Protein AF-A0A6L3W524-F1 (afdb_monomer_lite)

Organism: NCBI:txid1803903

pLDDT: mean 76.07, std 15.88, range [35.38, 97.62]

Radius of gyration: 23.54 Å; chains: 1; bounding box: 41×44×63 Å

Sequence (112 aa):
MSGESHGSHAGRPSSWVAVTIIFIGFVVGGVALCNGPMWIMFWVGVGIIVLGLLASWAVHLFSDVVLDAPRVIPEIVDYTLFGSRSAKRRGGDAGEILDRPTATDPQQTPHG

Structure (mmCIF, N/CA/C/O backbone):
data_AF-A0A6L3W524-F1
#
_entry.id   AF-A0A6L3W524-F1
#
loop_
_atom_site.group_PDB
_atom_site.id
_atom_site.type_symbol
_atom_site.label_atom_id
_atom_site.label_alt_id
_atom_site.label_comp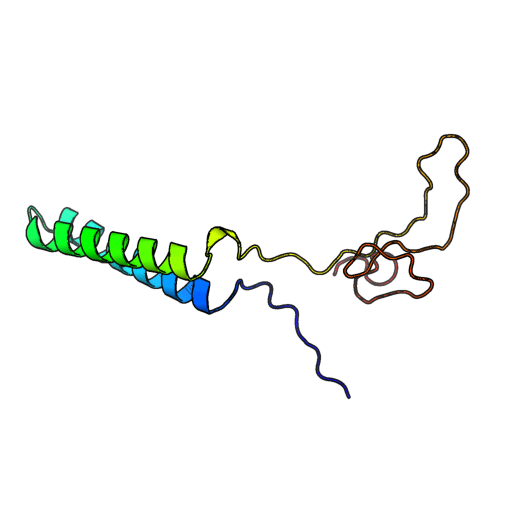_id
_atom_site.label_asym_id
_atom_site.label_entity_id
_atom_site.label_seq_id
_atom_site.pdbx_PDB_ins_code
_atom_site.Cartn_x
_atom_site.Cartn_y
_atom_site.Cartn_z
_atom_site.occupancy
_atom_site.B_iso_or_equiv
_atom_site.auth_seq_id
_atom_site.auth_comp_id
_atom_site.auth_asym_id
_atom_site.auth_atom_id
_atom_site.pdbx_PDB_model_num
ATOM 1 N N . MET A 1 1 ? 9.755 -24.076 -30.098 1.00 35.38 1 MET A N 1
ATOM 2 C CA . MET A 1 1 ? 8.624 -23.230 -29.667 1.00 35.38 1 MET A CA 1
ATOM 3 C C . MET A 1 1 ? 8.980 -22.705 -28.285 1.00 35.38 1 MET A C 1
ATOM 5 O O . MET A 1 1 ? 8.812 -23.414 -27.305 1.00 35.38 1 MET A O 1
ATOM 9 N N . SER A 1 2 ? 9.656 -21.559 -28.234 1.00 39.56 2 SER A N 1
ATOM 10 C CA . SER A 1 2 ? 10.052 -20.883 -26.994 1.00 39.56 2 SER A CA 1
ATOM 11 C C . SER A 1 2 ? 8.816 -20.237 -26.376 1.00 39.56 2 SER A C 1
ATOM 13 O O . SER A 1 2 ? 8.131 -19.494 -27.073 1.00 39.56 2 SER A O 1
ATOM 15 N N . GLY A 1 3 ? 8.519 -20.563 -25.117 1.00 36.62 3 GLY A N 1
ATOM 16 C CA . GLY A 1 3 ? 7.335 -20.079 -24.415 1.00 36.62 3 GLY A CA 1
ATOM 17 C C . GLY A 1 3 ? 7.256 -18.555 -24.405 1.00 36.62 3 GLY A C 1
ATOM 18 O O . GLY A 1 3 ? 8.210 -17.882 -24.016 1.00 36.62 3 GLY A O 1
ATOM 19 N N . GLU A 1 4 ? 6.114 -18.031 -24.840 1.00 45.78 4 GLU A N 1
ATOM 20 C CA . GLU A 1 4 ? 5.704 -16.651 -24.615 1.00 45.78 4 GLU A CA 1
ATOM 21 C C . GLU A 1 4 ? 5.722 -16.364 -23.114 1.00 45.78 4 GLU A C 1
ATOM 23 O O . GLU A 1 4 ? 4.872 -16.826 -22.354 1.00 45.78 4 GLU A O 1
ATOM 28 N N . SER A 1 5 ? 6.701 -15.578 -22.675 1.00 45.06 5 SER A N 1
ATOM 29 C CA . SER A 1 5 ? 6.579 -14.837 -21.428 1.00 45.06 5 SER A CA 1
ATOM 30 C C . SER A 1 5 ? 5.573 -13.720 -21.685 1.00 45.06 5 SER A C 1
ATOM 32 O O . SER A 1 5 ? 5.966 -12.615 -22.053 1.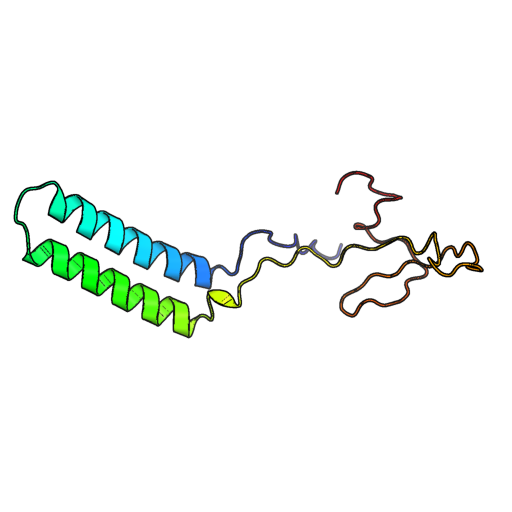00 45.06 5 SER A O 1
ATOM 34 N N . HIS A 1 6 ? 4.278 -14.016 -21.540 1.00 49.91 6 HIS A N 1
ATOM 35 C CA . HIS A 1 6 ? 3.236 -12.999 -21.421 1.00 49.91 6 HIS A CA 1
ATOM 36 C C . HIS A 1 6 ? 3.708 -12.019 -20.344 1.00 49.91 6 HIS A C 1
ATOM 38 O O . HIS A 1 6 ? 3.781 -12.382 -19.169 1.00 49.91 6 HIS A O 1
ATOM 44 N N . GLY A 1 7 ? 4.118 -10.814 -20.748 1.00 49.19 7 GLY A N 1
ATOM 45 C CA . GLY A 1 7 ? 4.446 -9.746 -19.815 1.00 49.19 7 GLY A CA 1
ATOM 46 C C . GLY A 1 7 ? 3.231 -9.557 -18.923 1.00 49.19 7 GLY A C 1
ATOM 47 O O . GLY A 1 7 ? 2.177 -9.125 -19.384 1.00 49.19 7 GLY A O 1
ATOM 48 N N . SER A 1 8 ? 3.327 -10.007 -17.675 1.00 55.53 8 SER A N 1
ATOM 49 C CA . SER A 1 8 ? 2.220 -9.894 -16.743 1.00 55.53 8 SER A CA 1
ATOM 50 C C . SER A 1 8 ? 2.040 -8.409 -16.458 1.00 55.53 8 SER A C 1
ATOM 52 O O . SER A 1 8 ? 2.804 -7.831 -15.695 1.00 55.53 8 SER A O 1
ATOM 54 N N . HIS A 1 9 ? 1.019 -7.789 -17.055 1.00 57.03 9 HIS A N 1
ATOM 55 C CA . HIS A 1 9 ? 0.563 -6.449 -16.670 1.00 57.03 9 HIS A CA 1
ATOM 56 C C . HIS A 1 9 ? 0.045 -6.409 -15.217 1.00 57.03 9 HIS A C 1
ATOM 58 O O . HIS A 1 9 ? -0.329 -5.356 -14.709 1.00 57.03 9 HIS A O 1
ATOM 64 N N . ALA A 1 10 ? -0.012 -7.554 -14.530 1.00 60.62 10 ALA A N 1
ATOM 65 C CA . ALA A 1 10 ? -0.216 -7.608 -13.096 1.00 60.62 10 ALA A CA 1
ATOM 66 C C . ALA A 1 10 ? 1.139 -7.500 -12.381 1.00 60.6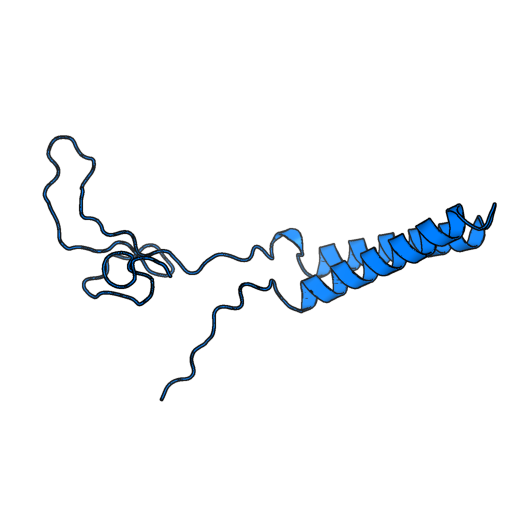2 10 ALA A C 1
ATOM 68 O O . ALA A 1 10 ? 2.047 -8.285 -12.667 1.00 60.62 10 ALA A O 1
ATOM 69 N N . GLY A 1 11 ? 1.239 -6.546 -11.445 1.00 67.44 11 GLY A N 1
ATOM 70 C CA . GLY A 1 11 ? 2.389 -6.382 -10.547 1.00 67.44 11 GLY A CA 1
ATOM 71 C C . GLY A 1 11 ? 2.751 -7.678 -9.820 1.00 67.44 11 GLY A C 1
ATOM 72 O O . GLY A 1 11 ? 1.972 -8.638 -9.794 1.00 67.44 11 GLY A O 1
ATOM 73 N N . ARG A 1 12 ? 3.952 -7.731 -9.242 1.00 81.69 12 ARG A N 1
ATOM 74 C CA . ARG A 1 12 ? 4.517 -8.924 -8.597 1.00 81.69 12 ARG A CA 1
ATOM 75 C C . ARG A 1 12 ? 3.491 -9.576 -7.654 1.00 81.69 12 ARG A C 1
ATOM 77 O O . ARG A 1 12 ? 2.916 -8.897 -6.805 1.00 81.69 12 ARG A O 1
ATOM 84 N N . PRO A 1 13 ? 3.300 -10.908 -7.705 1.00 81.75 13 PRO A N 1
ATOM 85 C CA . PRO A 1 13 ? 2.338 -11.600 -6.841 1.00 81.75 13 PRO A CA 1
ATOM 86 C C . PRO A 1 13 ? 2.518 -11.314 -5.341 1.00 81.75 13 PRO A C 1
ATOM 88 O O . PRO A 1 13 ? 1.542 -11.220 -4.601 1.00 81.75 13 PRO A O 1
ATOM 91 N N . SER A 1 14 ? 3.759 -11.108 -4.886 1.00 82.44 14 SER A N 1
ATOM 92 C CA . SER A 1 14 ? 4.067 -10.745 -3.495 1.00 82.44 14 SER A CA 1
ATOM 93 C C . SER A 1 14 ? 3.479 -9.393 -3.072 1.00 82.44 14 SER A C 1
ATOM 95 O O . SER A 1 14 ? 3.090 -9.226 -1.917 1.00 82.44 14 SER A O 1
ATOM 97 N N . SER A 1 15 ? 3.373 -8.440 -3.997 1.00 86.06 15 SER A N 1
ATOM 98 C CA . SER A 1 15 ? 2.747 -7.137 -3.761 1.00 86.06 15 SER A CA 1
ATOM 99 C C . SER A 1 15 ? 1.250 -7.272 -3.526 1.00 86.06 15 SER A C 1
ATOM 101 O O . SER A 1 15 ? 0.704 -6.668 -2.606 1.00 86.06 15 SER A O 1
ATOM 103 N N . TRP A 1 16 ? 0.587 -8.138 -4.294 1.00 88.12 16 TRP A N 1
ATOM 104 C CA . TRP A 1 16 ? -0.836 -8.435 -4.129 1.00 88.12 16 TRP A CA 1
ATOM 105 C C . TRP A 1 16 ? -1.169 -9.033 -2.761 1.00 88.12 16 TRP A C 1
ATOM 107 O O . TRP A 1 16 ? -2.217 -8.723 -2.190 1.00 88.12 16 TRP A O 1
ATOM 117 N N . VAL A 1 17 ? -0.267 -9.838 -2.194 1.00 90.88 17 VAL A N 1
ATOM 118 C CA . VAL A 1 17 ? -0.421 -10.356 -0.826 1.00 90.88 17 VAL A CA 1
ATOM 119 C C . VAL A 1 17 ? -0.432 -9.208 0.185 1.00 90.88 17 VAL A C 1
ATOM 121 O O . VAL A 1 17 ? -1.337 -9.138 1.016 1.00 90.88 17 VAL A O 1
ATOM 124 N N . ALA A 1 18 ? 0.516 -8.271 0.087 1.00 90.69 18 ALA A N 1
ATOM 125 C CA . ALA A 1 18 ? 0.577 -7.115 0.980 1.00 90.69 18 ALA A CA 1
ATOM 126 C C . ALA A 1 18 ? -0.678 -6.226 0.865 1.00 90.69 18 ALA A C 1
ATOM 128 O O . ALA A 1 18 ? -1.259 -5.842 1.882 1.00 90.69 18 ALA A O 1
ATOM 129 N N . VAL A 1 19 ? -1.158 -5.985 -0.360 1.00 91.44 19 VAL A N 1
ATOM 130 C CA . VAL A 1 19 ? -2.405 -5.245 -0.624 1.00 91.44 19 VAL A CA 1
ATOM 131 C C . VAL A 1 19 ? -3.611 -5.939 0.015 1.00 91.44 19 VAL A C 1
ATOM 133 O O . VAL A 1 19 ? -4.422 -5.288 0.673 1.00 91.44 19 VAL A O 1
ATOM 136 N N . THR A 1 20 ? -3.713 -7.263 -0.119 1.00 94.56 20 THR A N 1
ATOM 137 C CA . THR A 1 20 ? -4.839 -8.041 0.425 1.00 94.56 20 THR A CA 1
ATOM 138 C C . THR A 1 20 ? -4.885 -7.981 1.953 1.00 94.56 20 THR A C 1
ATOM 140 O O . THR A 1 20 ? -5.961 -7.835 2.530 1.00 94.56 20 THR A O 1
ATOM 143 N N . ILE A 1 21 ? -3.730 -8.027 2.624 1.00 94.94 21 ILE A N 1
ATOM 144 C CA . ILE A 1 21 ? -3.645 -7.907 4.089 1.00 94.94 21 ILE A CA 1
ATOM 145 C C . ILE A 1 21 ? -4.176 -6.546 4.554 1.00 94.94 21 ILE A C 1
ATOM 147 O O . ILE A 1 21 ? -5.012 -6.483 5.457 1.00 94.94 21 ILE A O 1
ATOM 151 N N . ILE A 1 22 ? -3.733 -5.459 3.915 1.00 95.94 22 ILE A N 1
ATOM 152 C CA . ILE A 1 22 ? -4.195 -4.101 4.237 1.00 95.94 22 ILE A CA 1
ATOM 153 C C . ILE A 1 22 ? -5.701 -3.979 3.989 1.00 95.94 22 ILE A C 1
ATOM 155 O O . ILE A 1 22 ? -6.420 -3.436 4.829 1.00 95.94 22 ILE A O 1
ATOM 159 N N . PHE A 1 23 ? -6.189 -4.523 2.871 1.00 97.31 23 PHE A N 1
ATOM 160 C CA . PHE A 1 23 ? -7.609 -4.518 2.531 1.00 97.31 23 PHE A CA 1
ATOM 161 C C . PHE A 1 23 ? -8.457 -5.226 3.594 1.00 97.31 23 PHE A C 1
ATOM 163 O O . PHE A 1 23 ? -9.455 -4.671 4.049 1.00 97.31 23 PHE A O 1
ATOM 170 N N . ILE A 1 24 ? -8.031 -6.403 4.063 1.00 97.19 24 ILE A N 1
ATOM 171 C CA . ILE A 1 24 ? -8.705 -7.124 5.152 1.00 97.19 24 ILE A CA 1
ATOM 172 C C . ILE A 1 24 ? -8.735 -6.275 6.427 1.00 97.19 24 ILE A C 1
ATOM 174 O O . ILE A 1 24 ? -9.790 -6.151 7.048 1.00 97.19 24 ILE A O 1
ATOM 178 N N . GLY A 1 25 ? -7.615 -5.650 6.804 1.00 95.56 25 GLY A N 1
ATOM 179 C CA . GLY A 1 25 ? -7.561 -4.763 7.969 1.00 95.56 25 GLY A CA 1
ATOM 180 C C . GLY A 1 25 ? -8.533 -3.586 7.863 1.00 95.56 25 GLY A C 1
ATOM 181 O O . GLY A 1 25 ? -9.215 -3.257 8.835 1.00 95.56 25 GLY A O 1
ATOM 182 N N . PHE A 1 26 ? -8.665 -3.008 6.666 1.00 96.25 26 PHE A N 1
ATOM 183 C CA . PHE A 1 26 ? -9.609 -1.926 6.393 1.00 96.25 26 PHE A CA 1
ATOM 184 C C . PHE A 1 26 ? -11.067 -2.386 6.477 1.00 96.25 26 PHE A C 1
ATOM 186 O O . PHE A 1 26 ? -11.886 -1.704 7.088 1.00 96.25 26 PHE A O 1
ATOM 193 N N . VAL A 1 27 ? -11.397 -3.559 5.928 1.00 96.31 27 VAL A N 1
ATOM 194 C CA . VAL A 1 27 ? -12.743 -4.148 6.031 1.00 96.31 27 VAL A CA 1
ATOM 195 C C . VAL A 1 27 ? -13.099 -4.425 7.492 1.00 96.31 27 VAL A C 1
ATOM 197 O O . VAL A 1 27 ? -14.169 -4.025 7.944 1.00 96.31 27 VAL A O 1
ATOM 200 N N . VAL A 1 28 ? -12.197 -5.050 8.256 1.00 95.06 28 VAL A N 1
ATOM 201 C CA . VAL A 1 28 ? -12.412 -5.343 9.683 1.00 95.06 28 VAL A CA 1
ATOM 202 C C . VAL A 1 28 ? -12.603 -4.053 10.486 1.00 95.06 28 VAL A C 1
ATOM 204 O O . VAL A 1 28 ? -13.553 -3.956 11.262 1.00 95.06 28 VAL A O 1
ATOM 207 N N . GLY A 1 29 ? -11.747 -3.049 10.274 1.00 92.81 29 GLY A N 1
ATOM 208 C CA . GLY A 1 29 ? -11.852 -1.751 10.942 1.00 92.81 29 GLY A CA 1
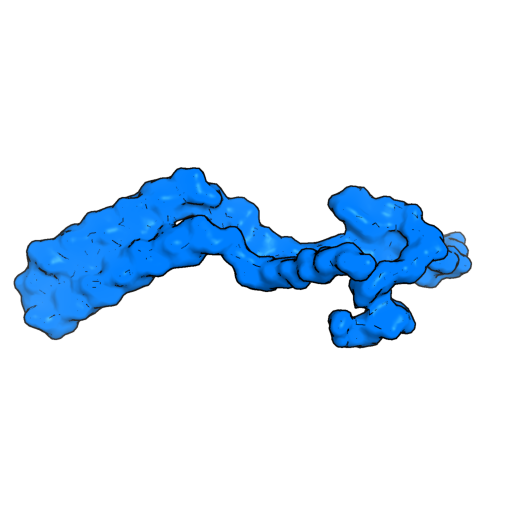ATOM 209 C C . GLY A 1 29 ? -13.123 -0.985 10.565 1.00 92.81 29 GLY A C 1
ATOM 210 O O . GLY A 1 29 ? -13.803 -0.461 11.444 1.00 92.81 29 GLY A O 1
ATOM 211 N N . GLY A 1 30 ? -13.487 -0.966 9.280 1.00 92.38 30 GLY A N 1
ATOM 212 C CA . GLY A 1 30 ? -14.700 -0.317 8.782 1.00 92.38 30 GLY A CA 1
ATOM 213 C C . GLY A 1 30 ? -15.974 -0.951 9.339 1.00 92.38 30 GLY A C 1
ATOM 214 O O . GLY A 1 30 ? -16.833 -0.245 9.861 1.00 92.38 30 GLY A O 1
ATOM 215 N N . VAL A 1 31 ? -16.069 -2.285 9.326 1.00 94.12 31 VAL A N 1
ATOM 216 C CA . VAL A 1 31 ? -17.199 -3.016 9.928 1.00 94.12 31 VAL A CA 1
ATOM 217 C C . VAL A 1 31 ? -17.284 -2.759 11.434 1.00 94.12 31 VAL A C 1
ATOM 219 O O . VAL A 1 31 ? -18.381 -2.559 11.958 1.00 94.12 31 VAL A O 1
ATOM 222 N N . ALA A 1 32 ? -16.146 -2.711 12.134 1.00 91.94 32 ALA A N 1
ATOM 223 C CA . ALA A 1 32 ? -16.112 -2.413 13.564 1.00 91.94 32 ALA A CA 1
ATOM 224 C C . ALA A 1 32 ? -16.658 -1.015 13.895 1.00 91.94 32 ALA A C 1
ATOM 226 O O . ALA A 1 32 ? -17.312 -0.866 14.922 1.00 91.94 32 ALA A O 1
ATOM 227 N N . LEU A 1 33 ? -16.434 -0.020 13.028 1.00 90.88 33 LEU A N 1
ATOM 228 C CA . LEU A 1 33 ? -17.001 1.325 13.179 1.00 90.88 33 LEU A CA 1
ATOM 229 C C . LEU A 1 33 ? -18.513 1.362 12.906 1.00 90.88 33 LEU A C 1
ATOM 231 O O . LEU A 1 33 ? -19.228 2.141 13.533 1.00 90.88 33 LEU A O 1
ATOM 235 N N . CYS A 1 34 ? -19.011 0.531 11.987 1.00 91.06 34 CYS A N 1
ATOM 236 C CA . CYS A 1 34 ? -20.436 0.474 11.649 1.00 91.06 34 CYS A CA 1
ATOM 237 C C . CYS A 1 34 ? -21.285 -0.261 12.701 1.00 91.06 34 CYS A C 1
ATOM 239 O O . CYS A 1 34 ? -22.440 0.105 12.909 1.00 91.06 34 CYS A O 1
ATOM 241 N N . ASN A 1 35 ? -20.733 -1.264 13.392 1.00 84.56 35 ASN A N 1
ATOM 242 C CA . ASN A 1 35 ? -21.455 -2.096 14.368 1.00 84.56 35 ASN A CA 1
ATOM 243 C C . ASN A 1 35 ? -21.578 -1.478 15.786 1.00 84.56 35 ASN A C 1
ATOM 245 O O . ASN A 1 35 ? -21.764 -2.199 16.767 1.00 84.56 35 ASN A O 1
ATOM 249 N N . GLY A 1 36 ? -21.504 -0.151 15.921 1.00 77.62 36 GLY A N 1
ATOM 250 C CA . GLY A 1 36 ? -21.469 0.538 17.219 1.00 77.62 36 GLY A CA 1
ATOM 251 C C . GLY A 1 36 ? -20.054 0.594 17.819 1.00 77.62 36 GLY A C 1
ATOM 252 O O . GLY A 1 36 ? -19.085 0.344 17.108 1.00 77.62 36 GLY A O 1
ATOM 253 N N . PRO A 1 37 ? -19.875 0.946 19.109 1.00 73.88 37 PRO A N 1
ATOM 254 C CA . PRO A 1 37 ? -18.551 1.175 19.697 1.00 73.88 37 PRO A CA 1
ATOM 255 C C . PRO A 1 37 ? -17.806 -0.139 20.005 1.00 73.88 37 PRO A C 1
ATOM 257 O O . PRO A 1 37 ? -17.505 -0.452 21.157 1.00 73.88 37 PRO A O 1
ATOM 260 N N . MET A 1 38 ? -17.459 -0.911 18.973 1.00 88.06 38 MET A N 1
ATOM 261 C CA . MET A 1 38 ? -16.537 -2.047 19.071 1.00 88.06 38 MET A CA 1
ATOM 262 C C . MET A 1 38 ? -15.084 -1.577 18.947 1.00 88.06 38 MET A C 1
ATOM 264 O O . MET A 1 38 ? -14.356 -1.932 18.018 1.00 88.06 38 MET A O 1
ATOM 268 N N . TRP A 1 39 ? -14.642 -0.784 19.925 1.00 90.06 39 TRP A N 1
ATOM 269 C CA . TRP A 1 39 ? -13.311 -0.169 19.934 1.00 90.06 39 TRP A CA 1
ATOM 270 C C . TRP A 1 39 ? -12.165 -1.184 19.873 1.00 90.06 39 TRP A C 1
ATOM 272 O O . TRP A 1 39 ? -11.163 -0.936 19.210 1.00 90.06 39 TRP A O 1
ATOM 282 N N . ILE A 1 40 ? -12.317 -2.351 20.506 1.00 92.75 40 ILE A N 1
ATOM 283 C CA . ILE A 1 40 ? -11.298 -3.413 20.471 1.00 92.75 40 ILE A CA 1
ATOM 284 C C . ILE A 1 40 ? -11.115 -3.937 19.042 1.00 92.75 40 ILE A C 1
ATOM 286 O O . ILE A 1 40 ? -9.991 -4.046 18.561 1.00 92.75 40 ILE A O 1
ATOM 290 N N . MET A 1 41 ? -12.214 -4.224 18.341 1.00 91.75 41 MET A N 1
ATOM 291 C CA . MET A 1 41 ? -12.165 -4.770 16.984 1.00 91.75 41 MET A CA 1
ATOM 292 C C . MET A 1 41 ? -11.655 -3.740 15.970 1.00 91.75 41 MET A C 1
ATOM 294 O O . MET A 1 41 ? -10.936 -4.098 15.038 1.00 91.75 41 MET A O 1
ATOM 298 N N . PHE A 1 42 ? -11.938 -2.457 16.203 1.00 92.38 42 PHE A N 1
ATOM 299 C CA . PHE A 1 42 ? -11.323 -1.367 15.453 1.00 92.38 42 PHE A CA 1
ATOM 300 C C . PHE A 1 42 ? -9.792 -1.381 15.591 1.00 92.38 42 PHE A C 1
ATOM 302 O O . PHE A 1 42 ? -9.090 -1.379 14.581 1.00 92.38 42 PHE A O 1
ATOM 309 N N . TRP A 1 43 ? -9.263 -1.484 16.816 1.00 95.00 43 TRP A N 1
ATOM 310 C CA . TRP A 1 43 ? -7.814 -1.550 17.042 1.00 95.00 43 TRP A CA 1
ATOM 311 C C . TRP A 1 43 ? -7.166 -2.810 16.463 1.00 95.00 43 TRP A C 1
ATOM 313 O O . TRP A 1 43 ? -6.035 -2.740 15.984 1.00 95.00 43 TRP A O 1
ATOM 323 N N . VAL A 1 44 ? -7.879 -3.939 16.431 1.00 95.75 44 VAL A N 1
ATOM 324 C CA . VAL A 1 44 ? -7.428 -5.137 15.703 1.00 95.75 44 VAL A CA 1
ATOM 325 C C . VAL A 1 44 ? -7.291 -4.838 14.208 1.00 95.75 44 VAL A C 1
ATOM 327 O O . VAL A 1 44 ? -6.255 -5.149 13.623 1.00 95.75 44 VAL A O 1
ATOM 330 N N . GLY A 1 45 ? -8.279 -4.175 13.599 1.00 94.25 45 GLY A N 1
ATOM 331 C CA . GLY A 1 45 ? -8.207 -3.726 12.203 1.00 94.25 45 GLY A CA 1
ATOM 332 C C . GLY A 1 45 ? -7.009 -2.808 11.941 1.00 94.25 45 GLY A C 1
ATOM 333 O O . GLY A 1 45 ? -6.251 -3.034 10.998 1.00 94.25 45 GLY A O 1
ATOM 334 N N . VAL A 1 46 ? -6.769 -1.834 12.826 1.00 96.19 46 VAL A N 1
ATOM 335 C CA . VAL A 1 46 ? -5.587 -0.955 12.767 1.00 96.19 46 VAL A CA 1
ATOM 336 C C . VAL A 1 46 ? -4.288 -1.764 12.849 1.00 96.19 46 VAL A C 1
ATOM 338 O O . VAL A 1 46 ? -3.379 -1.539 12.053 1.00 96.19 46 VAL A O 1
ATOM 341 N N . GLY A 1 47 ? -4.202 -2.742 13.754 1.00 96.81 47 GLY A N 1
ATOM 342 C CA . GLY A 1 47 ? -3.039 -3.625 13.875 1.00 96.81 47 GLY A CA 1
ATOM 343 C C . GLY A 1 47 ? -2.757 -4.425 12.599 1.00 96.81 47 GLY A C 1
ATOM 344 O O . GLY A 1 47 ? -1.607 -4.514 12.171 1.00 96.81 47 GLY A O 1
ATOM 345 N N . ILE A 1 48 ? -3.799 -4.943 11.942 1.00 96.81 48 ILE A N 1
ATOM 346 C CA . ILE A 1 48 ? -3.674 -5.658 10.661 1.00 96.81 48 ILE A CA 1
ATOM 347 C C . ILE A 1 48 ? -3.148 -4.725 9.565 1.00 96.81 48 ILE A C 1
ATOM 349 O O . ILE A 1 48 ? -2.261 -5.117 8.807 1.00 96.81 48 ILE A O 1
ATOM 353 N N . ILE A 1 49 ? -3.637 -3.482 9.499 1.00 97.06 49 ILE A N 1
ATOM 354 C CA . ILE A 1 49 ? -3.139 -2.483 8.542 1.00 97.06 49 ILE A CA 1
ATOM 355 C C . ILE A 1 49 ? -1.650 -2.216 8.779 1.00 97.06 49 ILE A C 1
ATOM 357 O O . ILE A 1 49 ? -0.874 -2.235 7.828 1.00 97.06 49 ILE A O 1
ATOM 361 N N . VAL A 1 50 ? -1.227 -2.025 10.033 1.00 97.62 50 VAL A N 1
ATOM 362 C CA . VAL A 1 50 ? 0.189 -1.801 10.373 1.00 97.62 50 VAL A CA 1
ATOM 363 C C . VAL A 1 50 ? 1.058 -2.986 9.942 1.00 97.62 50 VAL A C 1
ATOM 365 O O . VAL A 1 50 ? 2.101 -2.780 9.321 1.00 97.62 50 VAL A O 1
ATOM 368 N N . LEU A 1 51 ? 0.621 -4.224 10.190 1.00 95.81 51 LEU A N 1
ATOM 369 C CA . LEU A 1 51 ? 1.320 -5.423 9.711 1.00 95.81 51 LEU A CA 1
ATOM 370 C C . LEU A 1 51 ? 1.392 -5.474 8.178 1.00 95.81 51 LEU A C 1
ATOM 372 O O . LEU A 1 51 ? 2.439 -5.797 7.620 1.00 95.81 51 LEU A O 1
ATOM 376 N N . GLY A 1 52 ? 0.309 -5.108 7.492 1.00 93.62 52 GLY A N 1
ATOM 377 C CA . GLY A 1 52 ? 0.275 -5.008 6.035 1.00 93.62 52 GLY A CA 1
ATOM 378 C C . GLY A 1 52 ? 1.229 -3.943 5.483 1.00 93.62 52 GLY A C 1
ATOM 379 O O . GLY A 1 52 ? 1.880 -4.169 4.463 1.00 93.62 52 GLY A O 1
ATOM 380 N N . LEU A 1 53 ? 1.387 -2.810 6.173 1.00 94.19 53 LEU A N 1
ATOM 381 C CA . LEU A 1 53 ? 2.351 -1.767 5.806 1.00 94.19 53 LEU A CA 1
ATOM 382 C C . LEU A 1 53 ? 3.800 -2.233 5.999 1.00 94.19 53 LEU A C 1
ATOM 384 O O . LEU A 1 53 ? 4.636 -1.987 5.130 1.00 94.19 53 LEU A O 1
ATOM 388 N N . LEU A 1 54 ? 4.095 -2.960 7.080 1.00 95.06 54 LEU A N 1
ATOM 389 C CA . LEU A 1 54 ? 5.409 -3.579 7.286 1.00 95.06 54 LEU A CA 1
ATOM 390 C C . LEU A 1 54 ? 5.721 -4.609 6.194 1.00 95.06 54 LEU A C 1
ATOM 392 O O . LEU A 1 54 ? 6.822 -4.615 5.645 1.00 95.06 54 LEU A O 1
ATOM 396 N N . ALA A 1 55 ? 4.741 -5.438 5.825 1.00 92.94 55 ALA A N 1
ATOM 397 C CA . ALA A 1 55 ? 4.879 -6.376 4.716 1.00 92.94 55 ALA A CA 1
ATOM 398 C C . ALA A 1 55 ? 5.101 -5.647 3.379 1.00 92.94 55 ALA A C 1
ATOM 400 O O . ALA A 1 55 ? 5.978 -6.034 2.612 1.00 92.94 55 ALA A O 1
ATOM 401 N N . SER A 1 56 ? 4.368 -4.557 3.129 1.00 90.56 56 SER A N 1
ATOM 402 C CA . SER A 1 56 ? 4.513 -3.713 1.932 1.00 90.56 56 SER A CA 1
ATOM 403 C C . SER A 1 56 ? 5.915 -3.118 1.811 1.00 90.56 56 SER A C 1
ATOM 405 O O . SER A 1 56 ? 6.493 -3.085 0.724 1.00 90.56 56 SER A O 1
ATOM 407 N N . TRP A 1 57 ? 6.477 -2.681 2.937 1.00 90.94 57 TRP A N 1
ATOM 408 C CA . TRP A 1 57 ? 7.852 -2.206 3.003 1.00 90.94 57 TRP A CA 1
ATOM 409 C C . TRP A 1 57 ? 8.848 -3.328 2.682 1.00 90.94 57 TRP A C 1
ATOM 411 O O . TRP A 1 57 ? 9.715 -3.140 1.832 1.00 90.94 57 TRP A O 1
ATOM 421 N N . ALA A 1 58 ? 8.673 -4.515 3.272 1.00 90.62 58 ALA A N 1
ATOM 422 C CA . ALA A 1 58 ? 9.550 -5.667 3.051 1.00 90.62 58 ALA A CA 1
ATOM 423 C C . ALA A 1 58 ? 9.543 -6.185 1.600 1.00 90.62 58 ALA A C 1
ATOM 425 O O . ALA A 1 58 ? 10.571 -6.641 1.105 1.00 90.62 58 ALA A O 1
ATOM 426 N N . VAL A 1 59 ? 8.405 -6.117 0.899 1.00 89.19 59 VAL A N 1
ATOM 427 C CA . VAL A 1 59 ? 8.301 -6.577 -0.501 1.00 89.19 59 VAL A CA 1
ATOM 428 C C . VAL A 1 59 ? 8.662 -5.504 -1.531 1.00 89.19 59 VAL A C 1
ATOM 430 O O . VAL A 1 59 ? 8.630 -5.789 -2.729 1.00 89.19 59 VAL A O 1
ATOM 433 N N . HIS A 1 60 ? 9.028 -4.298 -1.085 1.00 85.88 60 HIS A N 1
ATOM 434 C CA . HIS A 1 60 ? 9.233 -3.129 -1.941 1.00 85.88 60 HIS A CA 1
ATOM 435 C C . HIS A 1 60 ? 8.023 -2.851 -2.840 1.00 85.88 60 HIS A C 1
ATOM 437 O O . HIS A 1 60 ? 8.167 -2.650 -4.045 1.00 85.88 60 HIS A O 1
ATOM 443 N N . LEU A 1 61 ? 6.827 -2.817 -2.239 1.00 85.88 61 LEU A N 1
ATOM 444 C CA . LEU A 1 61 ? 5.554 -2.600 -2.938 1.00 85.88 61 LEU A CA 1
ATOM 445 C C . LEU A 1 61 ? 5.607 -1.391 -3.886 1.00 85.88 61 LEU A C 1
ATOM 447 O O . LEU A 1 61 ? 5.137 -1.461 -5.011 1.00 85.88 61 LEU A O 1
ATOM 451 N N . PHE A 1 62 ? 6.219 -0.287 -3.457 1.00 80.81 62 PHE A N 1
ATOM 452 C CA . PHE A 1 62 ? 6.304 0.934 -4.266 1.00 80.81 62 PHE A CA 1
ATOM 453 C C . PHE A 1 62 ? 7.259 0.836 -5.463 1.00 80.81 62 PHE A C 1
ATOM 455 O O . PHE A 1 62 ? 7.152 1.630 -6.392 1.00 80.81 62 PHE A O 1
ATOM 462 N N . SER A 1 63 ? 8.195 -0.113 -5.448 1.00 81.50 63 SER A N 1
ATOM 463 C CA . SER A 1 63 ? 9.078 -0.398 -6.584 1.00 81.50 63 SER A CA 1
ATOM 464 C C . SER A 1 63 ? 8.466 -1.413 -7.547 1.00 81.50 63 SER A C 1
ATOM 466 O O . SER A 1 63 ? 9.013 -1.632 -8.625 1.00 81.50 63 SER A O 1
ATOM 468 N N . ASP A 1 64 ? 7.333 -2.014 -7.180 1.00 79.81 64 ASP A N 1
ATOM 469 C CA . ASP A 1 64 ? 6.543 -2.877 -8.047 1.00 79.81 64 ASP A CA 1
ATOM 470 C C . ASP A 1 64 ? 5.680 -2.041 -8.997 1.00 79.81 64 ASP A C 1
ATOM 472 O O . ASP A 1 64 ? 4.452 -2.010 -8.936 1.00 79.81 64 ASP A O 1
ATOM 476 N N . VAL A 1 65 ? 6.357 -1.290 -9.858 1.00 68.56 65 VAL A N 1
ATOM 477 C CA . VAL A 1 65 ? 5.719 -0.607 -10.974 1.00 68.56 65 VAL A CA 1
ATOM 478 C C . VAL A 1 65 ? 5.586 -1.630 -12.093 1.00 68.56 65 VAL A C 1
ATOM 480 O O . VAL A 1 65 ? 6.587 -2.189 -12.542 1.00 68.56 65 VAL A O 1
ATOM 483 N N . VAL A 1 66 ? 4.357 -1.865 -12.553 1.00 68.81 66 VAL A N 1
ATOM 484 C CA . VAL A 1 66 ? 4.107 -2.576 -13.810 1.00 68.81 66 VAL A CA 1
ATOM 485 C C . VAL A 1 66 ? 4.666 -1.702 -14.923 1.00 68.81 66 VAL A C 1
ATOM 487 O O . VAL A 1 66 ? 4.015 -0.769 -15.389 1.00 68.81 66 VAL A O 1
ATOM 490 N N . LEU A 1 67 ? 5.921 -1.938 -15.284 1.00 65.31 67 LEU A N 1
ATOM 491 C CA . LEU A 1 67 ? 6.510 -1.308 -16.448 1.00 65.31 67 LEU A CA 1
ATOM 492 C C . LEU A 1 67 ? 5.946 -2.019 -17.671 1.00 65.31 67 LEU A C 1
ATOM 494 O O . LEU A 1 67 ? 6.107 -3.232 -17.817 1.00 65.31 67 LEU A O 1
ATOM 498 N N . ASP A 1 68 ? 5.285 -1.257 -18.540 1.00 68.06 68 ASP A N 1
ATOM 499 C CA . ASP A 1 68 ? 5.001 -1.739 -19.884 1.00 68.06 68 ASP A CA 1
ATOM 500 C C . ASP A 1 68 ? 6.318 -2.149 -20.543 1.00 68.06 68 ASP A C 1
ATOM 502 O O . ASP A 1 68 ? 7.360 -1.509 -20.346 1.00 68.06 68 ASP A O 1
ATOM 506 N N . ALA A 1 69 ? 6.270 -3.230 -21.325 1.00 67.06 69 ALA A N 1
ATOM 507 C CA . ALA A 1 69 ? 7.421 -3.665 -22.100 1.00 67.06 69 ALA A CA 1
ATOM 508 C C . ALA A 1 69 ? 7.981 -2.468 -22.897 1.00 67.06 69 ALA A C 1
ATOM 510 O O . ALA A 1 69 ? 7.189 -1.669 -23.413 1.00 67.06 69 ALA A O 1
ATOM 511 N N . PRO A 1 70 ? 9.316 -2.318 -23.008 1.00 63.94 70 PRO A N 1
ATOM 512 C CA . PRO A 1 70 ? 9.926 -1.187 -23.694 1.00 63.94 70 PRO A CA 1
ATOM 513 C C . PRO A 1 70 ? 9.278 -0.966 -25.064 1.00 63.94 70 PRO A C 1
ATOM 515 O O . PRO A 1 70 ? 9.391 -1.802 -25.966 1.00 63.94 70 PRO A O 1
ATOM 518 N N . ARG A 1 71 ? 8.562 0.156 -25.219 1.00 66.81 71 ARG A N 1
ATOM 519 C CA . ARG A 1 71 ? 7.922 0.483 -26.496 1.00 66.81 71 ARG A CA 1
ATOM 520 C C . ARG A 1 71 ? 9.006 0.732 -27.537 1.00 66.81 71 ARG A C 1
ATOM 522 O O . ARG A 1 71 ? 9.917 1.531 -27.306 1.00 66.81 71 ARG A O 1
ATOM 529 N N . VAL A 1 72 ? 8.907 0.064 -28.681 1.00 67.00 72 VAL A N 1
ATOM 530 C CA . VAL A 1 72 ? 9.802 0.331 -29.805 1.00 67.00 72 VAL A CA 1
ATOM 531 C C . VAL A 1 72 ? 9.305 1.595 -30.483 1.00 67.00 72 VAL A C 1
ATOM 533 O O . VAL A 1 72 ? 8.200 1.642 -31.017 1.00 67.00 72 VAL A O 1
ATOM 536 N N . ILE A 1 73 ? 10.113 2.648 -30.434 1.00 65.12 73 ILE A N 1
ATOM 537 C CA . ILE A 1 73 ? 9.806 3.909 -31.094 1.00 65.12 73 ILE A CA 1
ATOM 538 C C . ILE A 1 73 ? 10.429 3.838 -32.492 1.00 65.12 73 ILE A C 1
ATOM 540 O O . ILE A 1 73 ? 11.648 3.663 -32.610 1.00 65.12 73 ILE A O 1
ATOM 544 N N . PRO A 1 74 ? 9.636 3.974 -33.568 1.00 61.16 74 PRO A N 1
ATOM 545 C CA . PRO A 1 74 ? 10.193 4.178 -34.892 1.00 61.16 74 PRO A CA 1
ATOM 546 C C . PRO A 1 74 ? 10.968 5.497 -34.869 1.00 61.16 74 PRO A C 1
ATOM 548 O O . PRO A 1 74 ? 10.366 6.557 -34.694 1.00 61.16 74 PRO A O 1
ATOM 551 N N . GLU A 1 75 ? 12.286 5.459 -35.063 1.00 65.56 75 GLU A N 1
ATOM 552 C CA . GLU A 1 75 ? 13.112 6.656 -35.260 1.00 65.56 75 GLU A CA 1
ATOM 553 C C . GLU A 1 75 ? 12.891 7.160 -36.693 1.00 65.56 75 GLU A C 1
ATOM 555 O O . GLU A 1 75 ? 13.797 7.249 -37.511 1.00 65.56 75 GLU A O 1
ATOM 560 N N . ILE A 1 76 ? 11.631 7.418 -37.050 1.00 58.22 76 ILE A N 1
ATOM 561 C CA . ILE A 1 76 ? 11.273 7.853 -38.400 1.00 58.22 76 ILE A CA 1
ATOM 562 C C . ILE A 1 76 ? 11.468 9.361 -38.582 1.00 58.22 76 ILE A C 1
ATOM 564 O O . ILE A 1 76 ? 11.354 9.861 -39.702 1.00 58.22 76 ILE A O 1
ATOM 568 N N . VAL A 1 77 ? 11.758 10.080 -37.490 1.00 57.41 77 VAL A N 1
ATOM 569 C CA . VAL A 1 77 ? 12.033 11.517 -37.470 1.00 57.41 77 VAL A CA 1
ATOM 570 C C . VAL A 1 77 ? 13.145 11.803 -36.460 1.00 57.41 77 VAL A C 1
ATOM 572 O O . VAL A 1 77 ? 12.901 11.852 -35.257 1.00 57.41 77 VAL A O 1
ATOM 575 N N . ASP A 1 78 ? 14.360 12.036 -36.952 1.00 59.72 78 ASP A N 1
ATOM 576 C CA . ASP A 1 78 ? 15.351 12.809 -36.207 1.00 59.72 78 ASP A CA 1
ATOM 577 C C . ASP A 1 78 ? 14.753 14.206 -35.975 1.00 59.72 78 ASP A C 1
ATOM 579 O O . ASP A 1 78 ? 14.663 14.998 -36.911 1.00 59.72 78 ASP A O 1
ATOM 583 N N . TYR A 1 79 ? 14.331 14.547 -34.752 1.00 62.75 79 TYR A N 1
ATOM 584 C CA . TYR A 1 79 ? 13.725 15.862 -34.443 1.00 62.75 79 TYR A CA 1
ATOM 585 C C . TYR A 1 79 ? 14.715 17.040 -34.524 1.00 62.75 79 TYR A C 1
ATOM 587 O O . TYR A 1 79 ? 14.419 18.156 -34.096 1.00 62.75 79 TYR A O 1
ATOM 595 N N . THR A 1 80 ? 15.912 16.796 -35.054 1.00 69.62 80 THR A N 1
ATOM 596 C CA . THR A 1 80 ? 16.882 17.836 -35.371 1.00 69.62 80 THR A CA 1
ATOM 597 C C . THR A 1 80 ? 16.390 18.585 -36.605 1.00 69.62 80 THR A C 1
ATOM 599 O O . THR A 1 80 ? 15.859 17.989 -37.535 1.00 69.62 80 THR A O 1
ATOM 602 N N . LEU A 1 81 ? 16.596 19.900 -36.645 1.00 66.81 81 LEU A N 1
ATOM 603 C CA . LEU A 1 81 ? 16.113 20.773 -37.725 1.00 66.81 81 LEU A CA 1
ATOM 604 C C . LEU A 1 81 ? 16.632 20.372 -39.128 1.00 66.81 81 LEU A C 1
ATOM 606 O O . LEU A 1 81 ? 16.041 20.740 -40.137 1.00 66.81 81 LEU A O 1
ATOM 610 N N . PHE A 1 82 ? 17.703 19.570 -39.173 1.00 77.94 82 PHE A N 1
ATOM 611 C CA . PHE A 1 82 ? 18.309 18.979 -40.372 1.00 77.94 82 PHE A CA 1
ATOM 612 C C . PHE A 1 82 ? 18.315 17.439 -40.348 1.00 77.94 82 PHE A C 1
ATOM 614 O O . PHE A 1 82 ? 19.182 16.808 -40.949 1.00 77.94 82 PHE A O 1
ATOM 621 N N . GLY A 1 83 ? 17.397 16.829 -39.598 1.00 65.31 83 GLY A N 1
ATOM 622 C CA . GLY A 1 83 ? 17.308 15.385 -39.418 1.00 65.31 83 GLY A CA 1
ATOM 623 C C . GLY A 1 83 ? 17.083 14.626 -40.726 1.00 65.31 83 GLY A C 1
ATOM 624 O O . GLY A 1 83 ? 16.388 15.095 -41.630 1.00 65.31 83 GLY A O 1
ATOM 625 N N . SER A 1 84 ? 17.667 13.432 -40.824 1.00 67.31 84 SER A N 1
ATOM 626 C CA . SER A 1 84 ? 17.477 12.536 -41.967 1.00 67.31 84 SER A CA 1
ATOM 627 C C . SER A 1 84 ? 16.414 11.486 -41.645 1.00 67.31 84 SER A C 1
ATOM 629 O O . SER A 1 84 ? 16.264 11.072 -40.498 1.00 67.31 84 SER A O 1
ATOM 631 N N . ARG A 1 85 ? 15.644 11.040 -42.645 1.00 65.06 85 ARG A N 1
ATOM 632 C CA . ARG A 1 85 ? 14.667 9.964 -42.437 1.00 65.06 85 ARG A CA 1
ATOM 633 C C . ARG A 1 85 ? 15.409 8.631 -42.362 1.00 65.06 85 ARG A C 1
ATOM 635 O O . ARG A 1 85 ? 15.806 8.092 -43.392 1.00 65.06 85 ARG A O 1
ATOM 642 N N . SER A 1 86 ? 15.596 8.119 -41.153 1.00 65.69 86 SER A N 1
ATOM 643 C CA . SER A 1 86 ? 16.234 6.828 -40.908 1.00 65.69 86 SER A CA 1
ATOM 644 C C . SER A 1 86 ? 15.184 5.726 -40.734 1.00 65.69 86 SER A C 1
ATOM 646 O O . SER A 1 86 ? 14.078 5.968 -40.256 1.00 65.69 86 SER A O 1
ATOM 648 N N . ALA A 1 87 ? 15.510 4.500 -41.150 1.00 67.50 87 ALA A N 1
ATOM 649 C CA . ALA A 1 87 ? 14.678 3.316 -40.901 1.00 67.50 87 ALA A CA 1
ATOM 650 C C . ALA A 1 87 ? 14.970 2.665 -39.536 1.00 67.50 87 ALA A C 1
ATOM 652 O O . ALA A 1 87 ? 14.354 1.657 -39.190 1.00 67.50 87 ALA A O 1
ATOM 653 N N . LYS A 1 88 ? 15.915 3.231 -38.778 1.00 67.75 88 LYS A N 1
ATOM 654 C CA . LYS A 1 88 ? 16.334 2.724 -37.473 1.00 67.75 88 LYS A CA 1
ATOM 655 C C 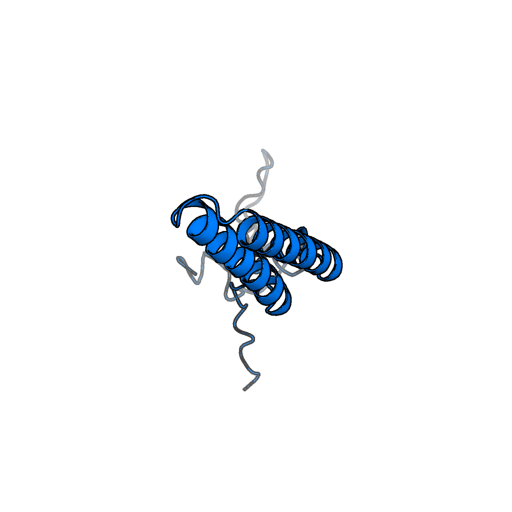. LYS A 1 88 ? 15.163 2.723 -36.487 1.00 67.75 88 LYS A C 1
ATOM 657 O O . LYS A 1 88 ? 14.240 3.539 -36.551 1.00 67.75 88 LYS A O 1
ATOM 662 N N . ARG A 1 89 ? 15.162 1.746 -35.587 1.00 69.50 89 ARG A N 1
ATOM 663 C CA . ARG A 1 89 ? 14.202 1.641 -34.487 1.00 69.50 89 ARG A CA 1
ATOM 664 C C . ARG A 1 89 ? 14.960 1.861 -33.197 1.00 69.50 89 ARG A C 1
ATOM 666 O O . ARG A 1 89 ? 16.013 1.263 -33.017 1.00 69.50 89 ARG A O 1
ATOM 673 N N . ARG A 1 90 ? 14.420 2.660 -32.280 1.00 69.38 90 ARG A N 1
ATOM 674 C CA . ARG A 1 90 ? 14.963 2.736 -30.925 1.00 69.38 90 ARG A CA 1
ATOM 675 C C . ARG A 1 90 ? 14.046 1.974 -29.982 1.00 69.38 90 ARG A C 1
ATOM 677 O O . ARG A 1 90 ? 12.888 2.343 -29.804 1.00 69.38 90 ARG A O 1
ATOM 684 N N . GLY A 1 91 ? 14.546 0.892 -29.406 1.00 67.12 91 GLY A N 1
ATOM 685 C CA . GLY A 1 91 ? 13.777 0.010 -28.537 1.00 67.12 91 GLY A CA 1
ATOM 686 C C . GLY A 1 91 ? 14.609 -1.173 -28.051 1.00 67.12 91 GLY A C 1
ATOM 687 O O . GLY A 1 91 ? 15.630 -1.499 -28.638 1.00 67.12 91 GLY A O 1
ATOM 688 N N . GLY A 1 92 ? 14.195 -1.787 -26.947 1.00 64.56 92 GLY A N 1
ATOM 689 C CA . GLY A 1 92 ? 14.970 -2.804 -26.225 1.00 64.56 92 GLY A CA 1
ATOM 690 C C . GLY A 1 92 ? 15.178 -2.407 -24.764 1.00 64.56 92 GLY A C 1
ATOM 691 O O . GLY A 1 92 ? 14.907 -1.263 -24.394 1.00 64.56 92 GLY A O 1
ATOM 692 N N . ASP A 1 93 ? 15.663 -3.333 -23.938 1.00 62.62 93 ASP A N 1
ATOM 693 C CA . ASP A 1 93 ? 15.719 -3.179 -22.472 1.00 62.62 93 ASP A CA 1
ATOM 694 C C . ASP A 1 93 ? 16.545 -1.967 -22.003 1.00 62.62 93 ASP A C 1
ATOM 696 O O . ASP A 1 93 ? 16.271 -1.397 -20.949 1.00 62.62 93 ASP A O 1
ATOM 700 N N . ALA A 1 94 ? 17.512 -1.522 -22.814 1.00 64.94 94 ALA A N 1
ATOM 701 C CA . ALA A 1 94 ? 18.358 -0.354 -22.549 1.00 64.94 94 ALA A CA 1
ATOM 702 C C . ALA A 1 94 ? 18.172 0.805 -23.558 1.00 64.94 94 ALA A C 1
ATOM 704 O O . ALA A 1 94 ? 18.960 1.752 -23.568 1.00 64.94 94 ALA A O 1
ATOM 705 N N . GLY A 1 95 ? 17.146 0.758 -24.420 1.00 64.88 95 GLY A N 1
ATOM 706 C CA . GLY A 1 95 ? 16.930 1.769 -25.468 1.00 64.88 95 GLY A CA 1
ATOM 707 C C . GLY A 1 95 ? 17.896 1.649 -26.652 1.00 64.88 95 GLY A C 1
ATOM 708 O O . GLY A 1 95 ? 18.348 2.667 -27.191 1.00 64.88 95 GLY A O 1
ATOM 709 N N . GLU A 1 96 ? 18.214 0.406 -27.015 1.00 73.69 96 GLU A N 1
ATOM 710 C CA . GLU A 1 96 ? 19.099 0.026 -28.116 1.00 73.69 96 GLU A CA 1
ATOM 711 C C . GLU A 1 96 ? 18.567 0.478 -29.482 1.00 73.69 96 GLU A C 1
ATOM 713 O O . GLU A 1 96 ? 17.379 0.767 -29.654 1.00 73.69 96 GLU A O 1
ATOM 718 N N . ILE A 1 97 ? 19.468 0.546 -30.463 1.00 70.88 97 ILE A N 1
ATOM 719 C CA . ILE A 1 97 ? 19.106 0.761 -31.863 1.00 70.88 97 ILE A CA 1
ATOM 720 C C . ILE A 1 97 ? 18.931 -0.617 -32.498 1.00 70.88 97 ILE A C 1
ATOM 722 O O . ILE A 1 97 ? 19.890 -1.378 -32.611 1.00 70.88 97 ILE A O 1
ATOM 726 N N . LEU A 1 98 ? 17.702 -0.938 -32.884 1.00 70.62 98 LEU A N 1
ATOM 727 C CA . LEU A 1 98 ? 17.332 -2.195 -33.515 1.00 70.62 98 LEU A CA 1
ATOM 728 C C . LEU A 1 98 ? 17.171 -2.000 -35.023 1.00 70.62 98 LEU A C 1
ATOM 730 O O . LEU A 1 98 ? 16.497 -1.078 -35.486 1.00 70.62 98 LEU A O 1
ATOM 734 N N . ASP A 1 99 ? 17.729 -2.943 -35.776 1.00 69.88 99 ASP A N 1
ATOM 735 C CA . ASP A 1 99 ? 17.582 -3.013 -37.235 1.00 69.88 99 ASP A CA 1
ATOM 736 C C . ASP A 1 99 ? 16.416 -3.922 -37.668 1.00 69.88 99 ASP A C 1
ATOM 738 O O . ASP A 1 99 ? 16.116 -4.042 -38.856 1.00 69.88 99 ASP A O 1
ATOM 742 N N . ARG A 1 100 ? 15.745 -4.579 -36.710 1.00 69.06 100 ARG A N 1
ATOM 743 C CA . ARG A 1 100 ? 14.630 -5.505 -36.953 1.00 69.06 100 ARG A CA 1
ATOM 744 C C . ARG A 1 100 ? 13.353 -5.065 -36.228 1.00 69.06 100 ARG A C 1
ATOM 746 O O . ARG A 1 100 ? 13.455 -4.547 -35.115 1.00 69.06 100 ARG A O 1
ATOM 753 N N . PRO A 1 101 ? 12.166 -5.296 -36.817 1.00 63.62 101 PRO A N 1
ATOM 754 C CA . PRO A 1 101 ? 10.897 -5.035 -36.151 1.00 63.62 101 PRO A CA 1
ATOM 755 C C . PRO A 1 101 ? 10.691 -6.007 -34.981 1.00 63.62 101 PRO A C 1
ATOM 757 O O . PRO A 1 101 ? 11.034 -7.190 -35.067 1.00 63.62 101 PRO A O 1
ATOM 760 N N . THR A 1 102 ? 10.116 -5.499 -33.896 1.00 66.88 102 THR A N 1
ATOM 761 C CA . THR A 1 102 ? 9.747 -6.268 -32.698 1.00 66.88 102 THR A CA 1
ATOM 762 C C . THR A 1 102 ? 8.228 -6.240 -32.553 1.00 66.88 102 THR A C 1
ATOM 764 O O . THR A 1 102 ? 7.580 -5.349 -33.090 1.00 66.88 102 THR A O 1
ATOM 767 N N . ALA A 1 103 ? 7.646 -7.180 -31.807 1.00 66.38 103 ALA A N 1
ATOM 768 C CA . ALA A 1 103 ? 6.194 -7.257 -31.601 1.00 66.38 103 ALA A CA 1
ATOM 769 C C . ALA A 1 103 ? 5.568 -5.965 -31.030 1.00 66.38 103 ALA A C 1
ATOM 771 O O . ALA A 1 103 ? 4.394 -5.705 -31.250 1.00 66.38 103 ALA A O 1
ATOM 772 N N . THR A 1 104 ? 6.360 -5.135 -30.345 1.00 64.56 104 THR A N 1
ATOM 773 C CA . THR A 1 104 ? 5.956 -3.830 -29.801 1.00 64.56 104 THR A CA 1
ATOM 774 C C . THR A 1 104 ? 6.158 -2.655 -30.777 1.00 64.56 104 THR A C 1
ATOM 776 O O . THR A 1 104 ? 6.123 -1.501 -30.348 1.00 64.56 104 THR A O 1
ATOM 779 N N . ASP A 1 105 ? 6.417 -2.915 -32.069 1.00 68.38 105 ASP A N 1
ATOM 780 C CA . ASP A 1 105 ? 6.576 -1.891 -33.113 1.00 68.38 105 ASP A CA 1
ATOM 781 C C . ASP A 1 105 ? 5.207 -1.413 -33.639 1.00 68.38 105 ASP A C 1
ATOM 783 O O . ASP A 1 105 ? 4.548 -2.141 -34.387 1.00 68.38 105 ASP A O 1
ATOM 787 N N . PRO A 1 106 ? 4.808 -0.155 -33.370 1.00 64.81 106 PRO A N 1
ATOM 788 C CA . PRO A 1 106 ? 3.499 0.364 -33.758 1.00 64.81 106 PRO A CA 1
ATOM 789 C C . PRO A 1 106 ? 3.288 0.452 -35.278 1.00 64.81 106 PRO A C 1
ATOM 791 O O . PRO A 1 106 ? 2.164 0.659 -35.728 1.00 64.81 106 PRO A O 1
ATOM 794 N N . GLN A 1 107 ? 4.340 0.324 -36.098 1.00 68.50 107 GLN A N 1
ATOM 795 C CA . GLN A 1 107 ? 4.190 0.263 -37.556 1.00 68.50 107 GLN A CA 1
ATOM 796 C C . GLN A 1 107 ? 3.752 -1.111 -38.063 1.00 68.50 107 GLN A C 1
ATOM 798 O O . GLN A 1 107 ? 3.187 -1.189 -39.152 1.00 68.50 107 GLN A O 1
ATOM 803 N N . GLN A 1 108 ? 4.024 -2.178 -37.310 1.00 67.62 108 GLN A N 1
ATOM 804 C CA . GLN A 1 108 ? 3.601 -3.535 -37.662 1.00 67.62 108 GLN A CA 1
ATOM 805 C C . GLN A 1 108 ? 2.379 -3.979 -36.854 1.00 67.62 108 GLN A C 1
ATOM 807 O O . GLN A 1 108 ? 1.527 -4.686 -37.388 1.00 67.62 108 GLN A O 1
ATOM 812 N N . THR A 1 109 ? 2.244 -3.494 -35.620 1.00 66.12 109 THR A N 1
ATOM 813 C CA . THR A 1 109 ? 1.100 -3.712 -34.726 1.00 66.12 109 THR A CA 1
ATOM 814 C C . THR A 1 109 ? 0.537 -2.355 -34.277 1.00 66.12 109 THR A C 1
ATOM 816 O O . THR A 1 109 ? 0.908 -1.831 -33.229 1.00 66.12 109 THR A O 1
ATOM 819 N N . PRO A 1 110 ? -0.375 -1.736 -35.057 1.00 61.25 110 PRO A N 1
ATOM 820 C CA . PRO A 1 110 ? -0.862 -0.378 -34.788 1.00 61.25 11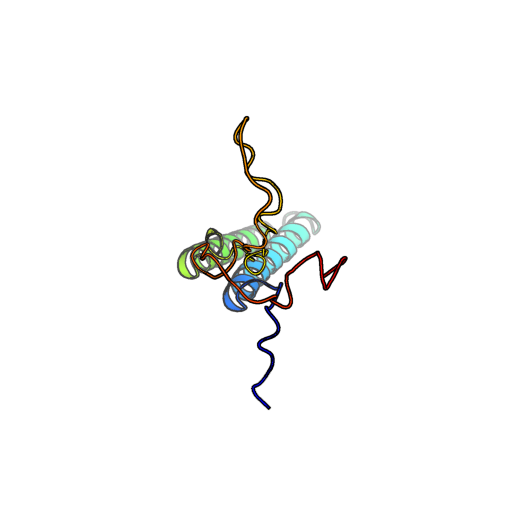0 PRO A CA 1
ATOM 821 C C . PRO A 1 110 ? -1.679 -0.224 -33.493 1.00 61.25 110 PRO A C 1
ATOM 823 O O . PRO A 1 110 ? -2.094 0.885 -33.153 1.00 61.25 110 PRO A O 1
ATOM 826 N N . HIS A 1 111 ? -1.940 -1.320 -32.785 1.00 59.31 111 HIS A N 1
ATOM 827 C CA . HIS A 1 111 ? -2.652 -1.361 -31.514 1.00 59.31 111 HIS A CA 1
ATOM 828 C C . HIS A 1 111 ? -2.252 -2.638 -30.769 1.00 59.31 111 HIS A C 1
ATOM 830 O O . HIS A 1 111 ? -3.029 -3.581 -30.758 1.00 59.31 111 HIS A O 1
ATOM 836 N N . GLY A 1 112 ? -1.046 -2.639 -30.184 1.00 47.97 112 GLY A N 1
ATOM 837 C CA . GLY A 1 112 ? -0.602 -3.625 -29.184 1.00 47.97 112 GLY A CA 1
ATOM 838 C C . GLY A 1 112 ? -0.482 -5.053 -29.690 1.00 47.97 112 GLY A C 1
ATOM 839 O O . GLY A 1 112 ? -1.516 -5.747 -29.744 1.00 47.97 112 GLY A O 1
#

Secondary structure (DSSP, 8-state):
--------SSPPHHHHHHHHHHHHHHHHHHHHHHTSS-HHHHHHHHHHHHHHHHHHHHTTGGG---PPP---EE-----STT------EE-STT--EESS--TT-TTT-TT-

Foldseek 3Di:
DPDDPPLPLDFDPLLVVLVVQLVVLVVQLVVCVVVPPNVVSNVVSVVSNVVSVVSCVVVVNVVRDSDDAWAWAQPQDPVPPPTDRDRWIQTDPVRDTDPDDDPNHCVVVVDD